Protein AF-A0A9J6DPJ6-F1 (afdb_monomer)

Nearest PDB structures (foldseek):
  6hem-assembly1_A  TM=8.050E-01  e=2.949E-05  Homo sapiens
  6h4k-assembly1_A  TM=8.173E-01  e=1.001E-04  Homo sapiens
  8dz8-assembly8_H  TM=4.727E-01  e=1.172E+00  synthetic construct
  3f4m-assembly1_A  TM=2.601E-01  e=3.414E+00  Homo sapiens
  4o9h-assembly1_A  TM=1.931E-01  e=2.272E+00  Homo sapiens

Sequence (153 aa):
MKTDCRVIEYDPFNQDTRRYCLQALNEHCARQFEEGSLRDALGALRLMTDTVLPNLSPLLSPLANALDTRAVEEVRSRWCAMLGLAMPAEKQEQLEDMLSKLLDPSVDTPPPSPLSIPRVTNLSAAYEQAMRRLTSSKNFETALLEEGVPSLS

Structure (mmCIF, N/CA/C/O backbone):
data_AF-A0A9J6DPJ6-F1
#
_entry.id   AF-A0A9J6DPJ6-F1
#
loop_
_atom_site.group_PDB
_atom_site.id
_atom_site.type_symbol
_atom_site.label_atom_id
_atom_site.label_alt_id
_atom_site.label_comp_id
_atom_site.label_asym_id
_atom_site.label_entity_id
_atom_site.label_seq_id
_atom_site.pdbx_PDB_ins_code
_atom_site.Cartn_x
_atom_site.Cartn_y
_atom_site.Cartn_z
_atom_site.occupancy
_atom_site.B_iso_or_equiv
_atom_site.auth_seq_id
_atom_site.auth_comp_id
_atom_site.auth_asym_id
_atom_site.auth_atom_id
_atom_site.pdbx_PDB_model_num
ATOM 1 N N . MET A 1 1 ? 38.693 -10.648 -27.007 1.00 34.31 1 MET A N 1
ATOM 2 C CA . MET A 1 1 ? 37.406 -11.102 -26.441 1.00 34.31 1 MET A CA 1
ATOM 3 C C . MET A 1 1 ? 37.051 -10.199 -25.271 1.00 34.31 1 MET A C 1
ATOM 5 O O . MET A 1 1 ? 37.624 -10.349 -24.203 1.00 34.31 1 MET A O 1
ATOM 9 N N . LYS A 1 2 ? 36.185 -9.210 -25.495 1.00 33.75 2 LYS A N 1
ATOM 10 C CA . LYS A 1 2 ? 35.465 -8.506 -24.430 1.00 33.75 2 LYS A CA 1
ATOM 11 C C . LYS A 1 2 ? 33.999 -8.787 -24.714 1.00 33.75 2 LYS A C 1
ATOM 13 O O . LYS A 1 2 ? 33.456 -8.240 -25.664 1.00 33.75 2 LYS A O 1
ATOM 18 N N . THR A 1 3 ? 33.426 -9.741 -23.998 1.00 37.19 3 THR A N 1
ATOM 19 C CA . THR A 1 3 ? 31.984 -9.965 -24.029 1.00 37.19 3 THR A CA 1
ATOM 20 C C . THR A 1 3 ? 31.383 -8.808 -23.241 1.00 37.19 3 THR A C 1
ATOM 22 O O . THR A 1 3 ? 31.661 -8.668 -22.053 1.00 37.19 3 THR A O 1
ATOM 25 N N . ASP A 1 4 ? 30.698 -7.911 -23.945 1.00 35.84 4 ASP A N 1
ATOM 26 C CA . ASP A 1 4 ? 30.034 -6.724 -23.405 1.00 35.84 4 ASP A CA 1
ATOM 27 C C . ASP A 1 4 ? 29.022 -7.167 -22.329 1.00 35.84 4 ASP A C 1
ATOM 29 O O . ASP A 1 4 ? 27.948 -7.683 -22.636 1.00 35.84 4 ASP A O 1
ATOM 33 N N . CYS A 1 5 ? 29.367 -6.992 -21.051 1.00 37.03 5 CYS A N 1
ATOM 34 C CA . CYS A 1 5 ? 28.467 -7.155 -19.903 1.00 37.03 5 CYS A CA 1
ATOM 35 C C . CYS A 1 5 ? 27.446 -6.001 -19.826 1.00 37.03 5 CYS A C 1
ATOM 37 O O . CYS A 1 5 ? 27.261 -5.417 -18.766 1.00 37.03 5 CYS A O 1
ATOM 39 N N . ARG A 1 6 ? 26.798 -5.635 -20.938 1.00 39.06 6 ARG A N 1
ATOM 40 C CA . ARG A 1 6 ? 25.723 -4.621 -20.956 1.00 39.06 6 ARG A CA 1
ATOM 41 C C . ARG A 1 6 ? 24.319 -5.217 -20.861 1.00 39.06 6 ARG A C 1
ATOM 43 O O . ARG A 1 6 ? 23.354 -4.485 -20.733 1.00 39.06 6 ARG A O 1
ATOM 50 N N . VAL A 1 7 ? 24.186 -6.544 -20.906 1.00 41.75 7 VAL A N 1
ATOM 51 C CA . VAL A 1 7 ? 22.876 -7.230 -20.962 1.00 41.75 7 VAL A CA 1
ATOM 52 C C . VAL A 1 7 ? 22.236 -7.419 -19.571 1.00 41.75 7 VAL A C 1
ATOM 54 O O . VAL A 1 7 ? 21.137 -7.945 -19.465 1.00 41.75 7 VAL A O 1
ATOM 57 N N . ILE A 1 8 ? 22.902 -6.999 -18.487 1.00 44.62 8 ILE A N 1
ATOM 58 C CA . ILE A 1 8 ? 22.367 -7.090 -17.109 1.00 44.62 8 ILE A CA 1
ATOM 59 C C . ILE A 1 8 ? 21.797 -5.734 -16.640 1.00 44.62 8 ILE A C 1
ATOM 61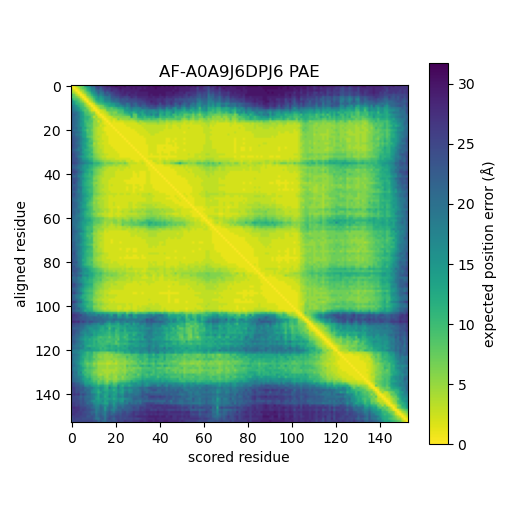 O O . ILE A 1 8 ? 21.227 -5.633 -15.557 1.00 44.62 8 ILE A O 1
ATOM 65 N N . GLU A 1 9 ? 21.933 -4.673 -17.436 1.00 48.53 9 GLU A N 1
ATOM 66 C CA . GLU A 1 9 ? 21.464 -3.344 -17.053 1.00 48.53 9 GLU A CA 1
ATOM 67 C C . GLU A 1 9 ? 20.017 -3.131 -17.493 1.00 48.53 9 GLU A C 1
ATOM 69 O O . GLU A 1 9 ? 19.738 -2.981 -18.676 1.00 48.53 9 GLU A O 1
ATOM 74 N N . TYR A 1 10 ? 19.133 -3.068 -16.495 1.00 48.84 10 TYR A N 1
ATOM 75 C CA . TYR A 1 10 ? 17.808 -2.455 -16.566 1.00 48.84 10 TYR A CA 1
ATOM 76 C C . TYR A 1 10 ? 16.812 -3.140 -17.517 1.00 48.84 10 TYR A C 1
ATOM 78 O O . TYR A 1 10 ? 16.799 -2.909 -18.721 1.00 48.84 10 TYR A O 1
ATOM 86 N N . ASP A 1 11 ? 15.918 -3.950 -16.947 1.00 56.41 11 ASP A N 1
ATOM 87 C CA . ASP A 1 11 ? 14.703 -4.390 -17.634 1.00 56.41 11 ASP A CA 1
ATOM 88 C C . ASP A 1 11 ? 13.523 -3.531 -17.137 1.00 56.41 11 ASP A C 1
ATOM 90 O O . ASP A 1 11 ? 13.043 -3.775 -16.018 1.00 56.41 11 ASP A O 1
ATOM 94 N N . PRO A 1 12 ? 13.068 -2.528 -17.920 1.00 56.84 12 PRO A N 1
ATOM 95 C CA . PRO A 1 12 ? 11.947 -1.655 -17.557 1.00 56.84 12 PRO A CA 1
ATOM 96 C C . PRO A 1 12 ? 10.704 -2.463 -17.171 1.00 56.84 12 PRO A C 1
ATOM 98 O O . PRO A 1 12 ? 10.013 -2.143 -16.204 1.00 56.84 12 PRO A O 1
ATOM 101 N N . PHE A 1 13 ? 10.505 -3.607 -17.834 1.00 63.97 13 PHE A N 1
ATOM 102 C CA . PHE A 1 13 ? 9.374 -4.498 -17.613 1.00 63.97 13 PHE A CA 1
ATOM 103 C C . PHE A 1 13 ? 9.277 -4.991 -16.164 1.00 63.97 13 PHE A C 1
ATOM 105 O O . PHE A 1 13 ? 8.188 -5.080 -15.590 1.00 63.97 13 PHE A O 1
ATOM 112 N N . ASN A 1 14 ? 10.416 -5.290 -15.533 1.00 65.81 14 ASN A N 1
ATOM 113 C CA . ASN A 1 14 ? 10.442 -5.772 -14.152 1.00 65.81 14 ASN A CA 1
ATOM 114 C C . ASN A 1 14 ? 10.166 -4.651 -13.141 1.00 65.81 14 ASN A C 1
ATOM 116 O O . ASN A 1 14 ? 9.622 -4.918 -12.065 1.00 65.81 14 ASN A O 1
ATOM 120 N N . GLN A 1 15 ? 10.534 -3.409 -13.463 1.00 65.75 15 GLN A N 1
ATOM 121 C CA . GLN A 1 15 ? 10.254 -2.252 -12.612 1.00 65.75 15 GLN A CA 1
ATOM 122 C C . GLN A 1 15 ? 8.767 -1.889 -12.668 1.00 65.75 15 GLN A C 1
ATOM 124 O O . GLN A 1 15 ? 8.136 -1.756 -11.616 1.00 65.75 15 GLN A O 1
ATOM 129 N N . ASP A 1 16 ? 8.185 -1.883 -13.866 1.00 74.00 16 ASP A N 1
ATOM 130 C CA . ASP A 1 16 ? 6.759 -1.623 -14.065 1.00 74.00 16 ASP A CA 1
ATOM 131 C C . ASP A 1 16 ? 5.885 -2.703 -13.426 1.00 74.00 16 ASP A C 1
ATOM 133 O O . ASP A 1 16 ? 4.924 -2.389 -12.722 1.00 74.00 16 ASP A O 1
ATOM 137 N N . THR A 1 17 ? 6.259 -3.980 -13.575 1.00 78.75 17 THR A N 1
ATOM 138 C CA . THR A 1 17 ? 5.544 -5.090 -12.925 1.00 78.75 17 THR A CA 1
ATOM 139 C C . THR A 1 17 ? 5.548 -4.940 -11.405 1.00 78.75 17 THR A C 1
ATOM 141 O O . THR A 1 17 ? 4.515 -5.136 -10.765 1.00 78.75 17 THR A O 1
ATOM 144 N N . ARG A 1 18 ? 6.683 -4.552 -10.804 1.00 83.81 18 ARG A N 1
ATOM 145 C CA . ARG A 1 18 ? 6.777 -4.346 -9.350 1.00 83.81 18 ARG A CA 1
ATOM 146 C C . ARG A 1 18 ? 5.850 -3.226 -8.887 1.00 83.81 18 ARG A C 1
ATOM 148 O O . ARG A 1 18 ? 5.072 -3.446 -7.957 1.00 83.81 18 ARG A O 1
ATOM 155 N N . ARG A 1 19 ? 5.926 -2.052 -9.526 1.00 88.50 19 ARG A N 1
ATOM 156 C CA . ARG A 1 19 ? 5.080 -0.896 -9.192 1.00 88.50 19 ARG A CA 1
ATOM 157 C C . ARG A 1 19 ? 3.601 -1.249 -9.338 1.00 88.50 19 ARG A C 1
ATOM 159 O O . ARG A 1 19 ? 2.832 -1.028 -8.404 1.00 88.50 19 ARG A O 1
ATOM 166 N N . TYR A 1 20 ? 3.226 -1.881 -10.451 1.00 86.06 20 TYR A N 1
ATOM 167 C CA . TYR A 1 20 ? 1.856 -2.317 -10.712 1.00 86.06 20 TYR A CA 1
ATOM 168 C C . TYR A 1 20 ? 1.340 -3.291 -9.647 1.00 86.06 20 TYR A C 1
ATOM 170 O O . TYR A 1 20 ? 0.266 -3.087 -9.082 1.00 86.06 20 TYR A O 1
ATOM 178 N N . CYS A 1 21 ? 2.106 -4.339 -9.328 1.00 88.62 21 CYS A N 1
ATOM 179 C CA . CYS A 1 21 ? 1.711 -5.313 -8.312 1.00 88.62 21 CYS A CA 1
ATOM 180 C C . CYS A 1 21 ? 1.552 -4.668 -6.930 1.00 88.62 21 CYS A C 1
ATOM 182 O O . CYS A 1 21 ? 0.599 -4.989 -6.219 1.00 88.62 21 CYS A O 1
ATOM 184 N N . LEU A 1 22 ? 2.452 -3.751 -6.562 1.00 90.56 22 LEU A N 1
ATOM 185 C CA . LEU A 1 22 ? 2.373 -3.030 -5.296 1.00 90.56 22 LEU A CA 1
ATOM 186 C C . LEU A 1 22 ? 1.114 -2.159 -5.230 1.00 90.56 22 LEU A C 1
ATOM 188 O O . LEU A 1 22 ? 0.381 -2.225 -4.245 1.00 90.56 22 LEU A O 1
ATOM 192 N N . GLN A 1 23 ? 0.827 -1.393 -6.283 1.00 90.00 23 GLN A N 1
ATOM 193 C CA . GLN A 1 23 ? -0.372 -0.556 -6.357 1.00 90.00 23 GLN A CA 1
ATOM 194 C C . GLN A 1 23 ? -1.656 -1.392 -6.326 1.00 90.00 23 GLN A C 1
ATOM 196 O O . GLN A 1 23 ? -2.584 -1.058 -5.593 1.00 90.00 23 GLN A O 1
ATOM 201 N N . ALA A 1 24 ? -1.702 -2.510 -7.056 1.00 89.94 24 ALA A N 1
ATOM 202 C CA . ALA A 1 24 ? -2.857 -3.404 -7.070 1.00 89.94 24 ALA A CA 1
ATOM 203 C C . ALA A 1 24 ? -3.116 -4.048 -5.696 1.00 89.94 24 ALA A C 1
ATOM 205 O O . ALA A 1 24 ? -4.268 -4.152 -5.264 1.00 89.94 24 ALA A O 1
ATOM 206 N N . LEU A 1 25 ? -2.058 -4.458 -4.985 1.00 93.12 25 LEU A N 1
ATOM 207 C CA . LEU A 1 25 ? -2.177 -4.969 -3.619 1.00 93.12 25 LEU A CA 1
ATOM 208 C C . LEU A 1 25 ? -2.622 -3.865 -2.651 1.00 93.12 25 LEU A C 1
ATOM 210 O O . LEU A 1 25 ? -3.519 -4.089 -1.842 1.00 93.12 25 LEU A O 1
ATOM 214 N N . ASN A 1 26 ? -2.048 -2.669 -2.771 1.00 95.00 26 ASN A N 1
ATOM 215 C CA .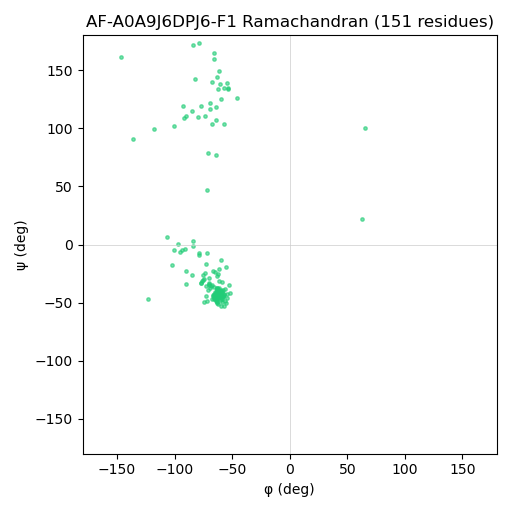 ASN A 1 26 ? -2.427 -1.514 -1.967 1.00 95.00 26 ASN A CA 1
ATOM 216 C C . ASN A 1 26 ? -3.908 -1.141 -2.151 1.00 95.00 26 ASN A C 1
ATOM 218 O O . ASN A 1 26 ? -4.617 -0.958 -1.167 1.00 95.00 26 ASN A O 1
ATOM 222 N N . GLU A 1 27 ? -4.395 -1.094 -3.394 1.00 95.12 27 GLU A N 1
ATOM 223 C CA . GLU A 1 27 ? -5.811 -0.878 -3.725 1.00 95.12 27 GLU A CA 1
ATOM 224 C C . GLU A 1 27 ? -6.705 -1.931 -3.064 1.00 95.12 27 GLU A C 1
ATOM 226 O O . GLU A 1 27 ? -7.758 -1.628 -2.502 1.00 95.12 27 GLU A O 1
ATOM 231 N N . HIS A 1 28 ? -6.274 -3.192 -3.105 1.00 94.81 28 HIS A N 1
ATOM 232 C CA . HIS A 1 28 ? -6.998 -4.278 -2.469 1.00 94.81 28 HIS A CA 1
ATOM 233 C C . HIS A 1 28 ? -7.085 -4.111 -0.948 1.00 94.81 28 HIS A C 1
ATOM 235 O O . HIS A 1 28 ? -8.175 -4.262 -0.392 1.00 94.81 28 HIS A O 1
ATOM 241 N N . CYS A 1 29 ? -5.976 -3.768 -0.289 1.00 96.38 29 CYS A N 1
ATOM 242 C CA . CYS A 1 29 ? -5.948 -3.488 1.144 1.00 96.38 29 CYS A CA 1
ATOM 243 C C . CYS A 1 29 ? -6.815 -2.274 1.499 1.00 96.38 29 CYS A C 1
ATOM 245 O O . CYS A 1 29 ? -7.603 -2.343 2.436 1.00 96.38 29 CYS A O 1
ATOM 247 N N . ALA A 1 30 ? -6.723 -1.189 0.732 1.00 96.19 30 ALA A N 1
ATOM 248 C CA . ALA A 1 30 ? -7.496 0.021 0.976 1.00 96.19 30 ALA A CA 1
ATOM 249 C C . ALA A 1 30 ? -9.007 -0.230 0.886 1.00 96.19 30 ALA A C 1
ATOM 251 O O . ALA A 1 30 ? -9.751 0.146 1.789 1.00 96.19 30 ALA A O 1
ATOM 252 N N . ARG A 1 31 ? -9.460 -0.957 -0.141 1.00 95.81 31 ARG A N 1
ATOM 253 C CA . ARG A 1 31 ? -10.870 -1.343 -0.273 1.00 95.81 31 ARG A CA 1
ATOM 254 C C . ARG A 1 31 ? -11.336 -2.247 0.869 1.00 95.81 31 ARG A C 1
ATOM 256 O O . ARG A 1 31 ? -12.413 -2.032 1.415 1.00 95.81 31 ARG A O 1
ATOM 263 N N . GLN A 1 32 ? -10.531 -3.238 1.266 1.00 95.38 32 GLN A N 1
ATOM 264 C CA . GLN A 1 32 ? -10.851 -4.063 2.440 1.00 95.38 32 GLN A CA 1
ATOM 265 C C . GLN A 1 32 ? -10.925 -3.234 3.727 1.00 95.38 32 GLN A C 1
ATOM 267 O O . GLN A 1 32 ? -11.769 -3.504 4.579 1.00 95.38 32 GLN A O 1
ATOM 272 N N . PHE A 1 33 ? -10.060 -2.231 3.870 1.00 96.69 33 PHE A N 1
ATOM 273 C CA . PHE A 1 33 ? -10.084 -1.332 5.010 1.00 96.69 33 PHE A CA 1
ATOM 274 C C . PHE A 1 33 ? -11.352 -0.480 5.029 1.00 96.69 33 PHE A C 1
ATOM 276 O O . PHE A 1 33 ? -11.983 -0.375 6.075 1.00 96.69 33 PHE A O 1
ATOM 283 N N . GLU A 1 34 ? -11.745 0.120 3.910 1.00 94.12 34 GLU A N 1
ATOM 284 C CA . GLU A 1 34 ? -12.899 1.024 3.833 1.00 94.12 34 GLU A CA 1
ATOM 285 C C . GLU A 1 34 ? -14.240 0.286 3.948 1.00 94.12 34 GLU A C 1
ATOM 287 O O . GLU A 1 34 ? -15.088 0.679 4.750 1.00 94.12 34 GLU A O 1
ATOM 292 N N . GLU A 1 35 ? -14.416 -0.795 3.187 1.00 92.25 35 GLU A N 1
ATOM 293 C CA . GLU A 1 35 ? -15.713 -1.458 2.982 1.00 92.25 35 GLU A CA 1
ATOM 294 C C . GLU A 1 35 ? -15.884 -2.745 3.805 1.00 92.25 35 GLU A C 1
ATOM 296 O O . GLU A 1 35 ? -16.996 -3.255 3.954 1.00 92.25 35 GLU A O 1
ATOM 301 N N . GLY A 1 36 ? -14.784 -3.311 4.306 1.00 90.50 36 GLY A N 1
ATOM 302 C CA . GLY A 1 36 ? -14.774 -4.607 4.978 1.00 90.50 36 GLY A CA 1
ATOM 303 C C . GLY A 1 36 ? -15.262 -4.572 6.426 1.00 90.50 36 GLY A C 1
ATOM 304 O O . GLY A 1 36 ? -15.482 -3.522 7.036 1.00 90.50 36 GLY A O 1
ATOM 305 N N . SER A 1 37 ? -15.391 -5.763 7.019 1.00 94.44 37 SER A N 1
ATOM 306 C CA . SER A 1 37 ? -15.609 -5.875 8.463 1.00 94.44 37 SER A CA 1
ATOM 307 C C . SER A 1 37 ? -14.384 -5.375 9.237 1.00 94.44 37 SER A C 1
ATOM 309 O O . SER A 1 37 ? -13.288 -5.280 8.686 1.00 94.44 37 SER A O 1
ATOM 311 N N . LEU A 1 38 ? -14.523 -5.121 10.544 1.00 92.69 38 LEU A N 1
ATOM 312 C CA . LEU A 1 38 ? -13.376 -4.770 11.394 1.00 92.69 38 LEU A CA 1
ATOM 313 C C . LEU A 1 38 ? -12.230 -5.786 11.252 1.00 92.69 38 LEU A C 1
ATOM 315 O O . LEU A 1 38 ? -11.076 -5.398 11.123 1.00 92.69 38 LEU A O 1
ATOM 319 N N . ARG A 1 39 ? -12.550 -7.085 11.193 1.00 94.94 39 ARG A N 1
ATOM 320 C CA . ARG A 1 39 ? -11.553 -8.145 10.998 1.00 94.94 39 ARG A CA 1
ATOM 321 C C . ARG A 1 39 ? -10.816 -8.003 9.666 1.00 94.94 39 ARG A C 1
ATOM 323 O O . ARG A 1 39 ? -9.604 -8.187 9.630 1.00 94.94 39 ARG A O 1
ATOM 330 N N . ASP A 1 40 ? -11.538 -7.695 8.593 1.00 95.31 40 ASP A N 1
ATOM 331 C CA . ASP A 1 40 ? -10.947 -7.553 7.260 1.00 95.31 40 ASP A CA 1
ATOM 332 C C . ASP A 1 40 ? -10.093 -6.281 7.186 1.00 95.31 40 ASP A C 1
ATOM 334 O O . ASP A 1 40 ? -8.976 -6.325 6.681 1.00 95.31 40 ASP A O 1
ATOM 338 N N . ALA A 1 41 ? -10.544 -5.184 7.802 1.00 95.12 41 ALA A N 1
ATOM 339 C CA . ALA A 1 41 ? -9.769 -3.953 7.910 1.00 95.12 41 ALA A CA 1
ATOM 340 C C . ALA A 1 41 ? -8.460 -4.149 8.692 1.00 95.12 41 ALA A C 1
ATOM 342 O O . ALA A 1 41 ? -7.402 -3.707 8.247 1.00 95.12 41 ALA A O 1
ATOM 343 N N . LEU A 1 42 ? -8.499 -4.863 9.822 1.00 95.19 42 LEU A N 1
ATOM 344 C CA . LEU A 1 42 ? -7.292 -5.208 10.579 1.00 95.19 42 LEU A CA 1
ATOM 345 C C . LEU A 1 42 ? -6.376 -6.160 9.793 1.00 95.19 42 LEU A C 1
ATOM 347 O O . LEU A 1 42 ? -5.153 -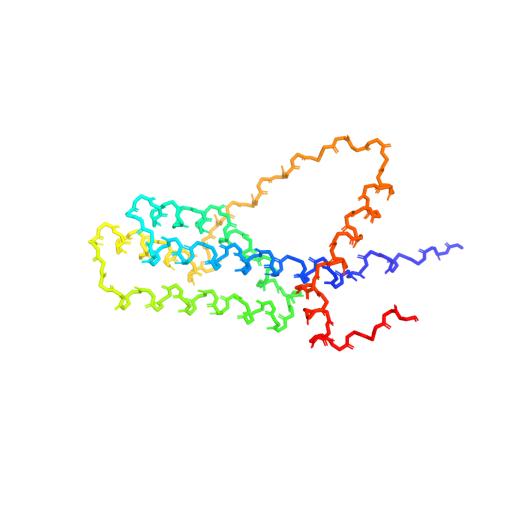6.031 9.848 1.00 95.19 42 LEU A O 1
ATOM 351 N N . GLY A 1 43 ? -6.948 -7.093 9.027 1.00 95.50 43 GLY A N 1
ATOM 352 C CA . GLY A 1 43 ? -6.199 -7.943 8.100 1.00 95.50 43 GLY A CA 1
ATOM 353 C C . GLY A 1 43 ? -5.491 -7.137 7.007 1.00 95.50 43 GLY A C 1
ATOM 354 O O . GLY A 1 43 ? -4.317 -7.378 6.731 1.00 95.50 43 GLY A O 1
ATOM 355 N N . ALA A 1 44 ? -6.167 -6.136 6.443 1.00 95.81 44 ALA A N 1
ATOM 356 C CA . ALA A 1 44 ? -5.605 -5.235 5.445 1.00 95.81 44 ALA A CA 1
ATOM 357 C C . ALA A 1 44 ? -4.453 -4.386 6.004 1.00 95.81 44 ALA A C 1
ATOM 359 O O . ALA A 1 44 ? -3.418 -4.266 5.352 1.00 95.81 44 ALA A O 1
ATOM 360 N N . LEU A 1 45 ? -4.584 -3.855 7.226 1.00 95.62 45 LEU A N 1
ATOM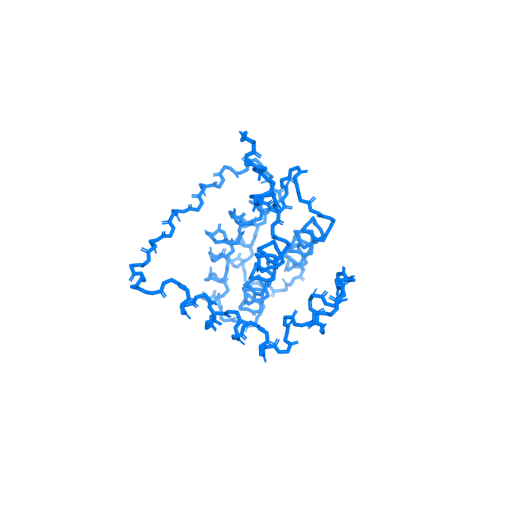 361 C CA . LEU A 1 45 ? -3.505 -3.118 7.898 1.00 95.62 45 LEU A CA 1
ATOM 362 C C . LEU A 1 45 ? -2.275 -3.997 8.175 1.00 95.62 45 LEU A C 1
ATOM 364 O O . LEU A 1 45 ? -1.138 -3.544 8.021 1.00 95.62 45 LEU A O 1
ATOM 368 N N . ARG A 1 46 ? -2.483 -5.272 8.527 1.00 93.94 46 ARG A N 1
ATOM 369 C CA . ARG A 1 46 ? -1.387 -6.245 8.665 1.00 93.94 46 ARG A CA 1
ATOM 370 C C . ARG A 1 46 ? -0.706 -6.516 7.329 1.00 93.94 46 ARG A C 1
ATOM 372 O O . ARG A 1 46 ? 0.511 -6.426 7.251 1.00 93.94 46 ARG A O 1
ATOM 379 N N . LEU A 1 47 ? -1.469 -6.759 6.261 1.00 93.12 47 LEU A N 1
ATOM 380 C CA . LEU A 1 47 ? -0.907 -6.937 4.914 1.00 93.12 47 LEU A CA 1
ATOM 381 C C . LEU A 1 47 ? -0.127 -5.706 4.441 1.00 93.12 47 LEU A C 1
ATOM 383 O O . LEU A 1 47 ? 0.943 -5.847 3.848 1.00 93.12 47 LEU A O 1
ATOM 387 N N . MET A 1 48 ? -0.628 -4.503 4.729 1.00 93.50 48 MET A N 1
ATOM 388 C CA . MET A 1 48 ? 0.106 -3.267 4.473 1.00 93.50 48 MET A CA 1
ATOM 389 C C . MET A 1 48 ? 1.455 -3.270 5.187 1.00 93.50 48 MET A C 1
ATOM 391 O O . MET A 1 48 ? 2.483 -3.094 4.540 1.00 93.50 48 MET A O 1
ATOM 395 N N . THR A 1 49 ? 1.450 -3.533 6.492 1.00 90.75 49 THR A N 1
ATOM 396 C CA . THR A 1 49 ? 2.649 -3.486 7.339 1.00 90.75 49 THR A CA 1
ATOM 397 C C . THR A 1 49 ? 3.672 -4.559 6.965 1.00 90.75 49 THR A C 1
ATOM 399 O O . THR A 1 49 ? 4.853 -4.260 6.817 1.00 90.75 49 THR A O 1
ATOM 402 N N . ASP A 1 50 ? 3.218 -5.796 6.768 1.00 89.06 50 ASP A N 1
ATOM 403 C CA . ASP A 1 50 ? 4.088 -6.961 6.594 1.00 89.06 50 ASP A CA 1
ATOM 404 C C . ASP A 1 50 ? 4.554 -7.137 5.144 1.00 89.06 50 ASP A C 1
ATOM 406 O O . ASP A 1 50 ? 5.587 -7.754 4.890 1.00 89.06 50 ASP A O 1
ATOM 410 N N . THR A 1 51 ? 3.775 -6.645 4.173 1.00 87.81 51 THR A N 1
ATOM 411 C CA . THR A 1 51 ? 4.025 -6.892 2.743 1.00 87.81 51 THR A CA 1
ATOM 412 C C . THR A 1 51 ? 4.189 -5.611 1.939 1.00 87.81 51 THR A C 1
ATOM 414 O O . THR A 1 51 ? 5.135 -5.522 1.160 1.00 87.81 51 THR A O 1
ATOM 417 N N . VAL A 1 52 ? 3.319 -4.610 2.086 1.00 89.50 52 VAL A N 1
ATOM 418 C CA . VAL A 1 52 ? 3.407 -3.401 1.246 1.00 89.50 52 VAL A CA 1
ATOM 419 C C . VAL A 1 52 ? 4.577 -2.517 1.675 1.00 89.50 52 VAL A C 1
ATOM 421 O O . VAL A 1 52 ? 5.399 -2.182 0.825 1.00 89.50 52 VAL A O 1
ATOM 424 N N . LEU A 1 53 ? 4.714 -2.207 2.971 1.00 88.94 53 LEU A N 1
ATOM 425 C CA . LEU A 1 53 ? 5.771 -1.316 3.472 1.00 88.94 53 LEU A CA 1
ATOM 426 C C . LEU A 1 53 ? 7.190 -1.777 3.096 1.00 88.94 53 LEU A C 1
ATOM 428 O O . LEU A 1 53 ? 7.921 -0.968 2.517 1.00 88.94 53 LEU A O 1
ATOM 432 N N . PRO A 1 54 ? 7.588 -3.053 3.294 1.00 85.56 54 PRO A N 1
ATOM 433 C CA . PRO A 1 54 ? 8.929 -3.505 2.915 1.00 85.56 54 PRO A CA 1
ATOM 434 C C . PRO A 1 54 ? 9.200 -3.393 1.407 1.00 85.56 54 PRO A C 1
ATOM 436 O O . PRO A 1 54 ? 10.347 -3.261 0.982 1.00 85.56 54 PRO A O 1
ATOM 439 N N . ASN A 1 55 ? 8.149 -3.425 0.581 1.00 86.25 55 ASN A N 1
ATOM 440 C CA . ASN A 1 55 ? 8.256 -3.325 -0.873 1.00 86.25 55 ASN A CA 1
ATOM 441 C C . ASN A 1 55 ? 8.164 -1.882 -1.404 1.00 86.25 55 ASN A C 1
ATOM 443 O O . ASN A 1 55 ? 8.374 -1.679 -2.600 1.00 86.25 55 ASN A O 1
ATOM 447 N N . LEU A 1 56 ? 7.929 -0.879 -0.546 1.00 87.19 56 LEU A N 1
ATOM 448 C CA . LEU A 1 56 ? 8.056 0.539 -0.914 1.00 87.19 56 LEU A CA 1
ATOM 449 C C . LEU A 1 56 ? 9.523 0.985 -0.974 1.00 87.19 56 LEU A C 1
ATOM 451 O O . LEU A 1 56 ? 9.872 1.811 -1.812 1.00 87.19 56 LEU A O 1
ATOM 455 N N . SER A 1 57 ? 10.394 0.417 -0.133 1.00 83.94 57 SER A N 1
ATOM 456 C CA . SER A 1 57 ? 11.814 0.803 -0.049 1.00 83.94 57 SER A CA 1
ATOM 457 C C . SER A 1 57 ? 12.560 0.734 -1.399 1.00 83.94 57 SER A C 1
ATOM 459 O O . SER A 1 57 ? 13.197 1.721 -1.776 1.00 83.94 57 SER A O 1
ATOM 461 N N . PRO A 1 58 ? 12.424 -0.332 -2.219 1.00 81.69 58 PRO A N 1
ATOM 462 C CA . PRO A 1 58 ? 13.028 -0.367 -3.555 1.00 81.69 58 PRO A CA 1
ATOM 463 C C . PRO A 1 58 ? 12.562 0.762 -4.491 1.00 81.69 58 PRO A C 1
ATOM 465 O O . PRO A 1 58 ? 13.351 1.226 -5.318 1.00 81.69 58 PRO A O 1
ATOM 468 N N . LEU A 1 59 ? 11.310 1.218 -4.349 1.00 84.81 59 LEU A N 1
ATOM 469 C CA . LEU A 1 59 ? 10.717 2.309 -5.138 1.00 84.81 59 LEU A CA 1
ATOM 470 C C . LEU A 1 59 ? 11.158 3.704 -4.665 1.00 84.81 59 LEU A C 1
ATOM 472 O O . LEU A 1 59 ? 10.887 4.690 -5.338 1.00 84.81 59 LEU A O 1
ATOM 476 N N . LEU A 1 60 ? 11.846 3.791 -3.526 1.00 83.62 60 LEU A N 1
ATOM 477 C CA . LEU A 1 60 ? 12.463 5.014 -3.002 1.00 83.62 60 LEU A CA 1
ATOM 478 C C . LEU A 1 60 ? 13.992 5.003 -3.146 1.00 83.62 60 LEU A C 1
ATOM 480 O O . LEU A 1 60 ? 14.678 5.885 -2.629 1.00 83.62 60 LEU A O 1
ATOM 484 N N . SER A 1 61 ? 14.547 3.990 -3.817 1.00 82.38 61 SER A N 1
ATOM 485 C CA . SER A 1 61 ? 15.989 3.893 -4.026 1.00 82.38 61 SER A CA 1
ATOM 486 C C . SER A 1 61 ? 16.507 5.034 -4.918 1.00 82.38 61 SER A C 1
ATOM 488 O O . SER A 1 61 ? 15.751 5.588 -5.714 1.00 82.38 61 SER A O 1
ATOM 490 N N . PRO A 1 62 ? 17.813 5.360 -4.885 1.00 77.94 62 PRO A N 1
ATOM 491 C CA . PRO A 1 62 ? 18.395 6.369 -5.779 1.00 77.94 62 PRO A CA 1
ATOM 492 C C . PRO A 1 62 ? 18.245 6.064 -7.281 1.00 77.94 62 PRO A C 1
ATOM 494 O O . PRO A 1 62 ? 18.511 6.929 -8.109 1.00 77.94 62 PRO A O 1
ATOM 497 N N . LEU A 1 63 ? 17.864 4.830 -7.628 1.00 80.38 63 LEU A N 1
ATOM 498 C CA . LEU A 1 63 ? 17.618 4.366 -8.995 1.00 80.38 63 LEU A CA 1
ATOM 499 C C . LEU A 1 63 ? 16.126 4.399 -9.375 1.00 80.38 63 LEU A C 1
ATOM 501 O O . LEU A 1 63 ? 15.769 3.991 -10.480 1.00 80.38 63 LEU A O 1
ATOM 505 N N . ALA A 1 64 ? 15.250 4.837 -8.46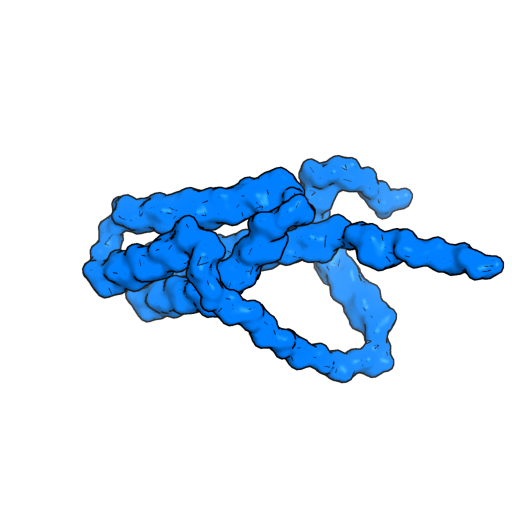8 1.00 80.94 64 ALA A N 1
ATOM 506 C CA . ALA A 1 64 ? 13.823 4.949 -8.721 1.00 80.94 64 ALA A CA 1
ATOM 507 C C . ALA A 1 64 ? 13.528 6.042 -9.758 1.00 80.94 64 ALA A C 1
ATOM 509 O O . ALA A 1 64 ? 14.126 7.121 -9.749 1.00 80.94 64 ALA A O 1
ATOM 510 N N . ASN A 1 65 ? 12.584 5.761 -10.655 1.00 84.62 65 ASN A N 1
ATOM 511 C CA . ASN A 1 65 ? 12.097 6.749 -11.613 1.00 84.62 65 ASN A CA 1
ATOM 512 C C . ASN A 1 65 ? 10.995 7.628 -10.984 1.00 84.62 65 ASN A C 1
ATOM 514 O O . ASN A 1 65 ? 10.513 7.380 -9.879 1.00 84.62 65 ASN A O 1
ATOM 518 N N . ALA A 1 66 ? 10.581 8.680 -11.695 1.00 87.12 66 ALA A N 1
ATOM 519 C CA . ALA A 1 66 ? 9.574 9.615 -11.188 1.00 87.12 66 ALA A CA 1
ATOM 520 C C . ALA A 1 66 ? 8.214 8.949 -10.904 1.00 87.12 66 ALA A C 1
ATOM 522 O O . ALA A 1 66 ? 7.499 9.376 -9.997 1.00 87.12 66 ALA A O 1
ATOM 523 N N . LEU A 1 67 ? 7.860 7.908 -11.661 1.00 87.25 67 LEU A N 1
ATOM 524 C CA . LEU A 1 67 ? 6.613 7.172 -11.476 1.00 87.25 67 LEU A CA 1
ATOM 525 C C . LEU A 1 67 ? 6.629 6.292 -10.225 1.00 87.25 67 LEU A C 1
ATOM 527 O O . LEU A 1 67 ? 5.606 6.181 -9.557 1.00 87.25 67 LEU A O 1
ATOM 531 N N . ASP A 1 68 ? 7.773 5.708 -9.878 1.00 88.12 68 ASP A N 1
ATOM 532 C CA . ASP A 1 68 ? 7.946 4.954 -8.637 1.00 88.12 68 ASP A CA 1
ATOM 533 C C . ASP A 1 68 ? 7.767 5.863 -7.423 1.00 88.12 68 ASP A C 1
ATOM 535 O O . ASP A 1 68 ? 6.942 5.578 -6.555 1.00 88.12 68 ASP A O 1
ATOM 539 N N . THR A 1 69 ? 8.453 7.009 -7.410 1.00 88.44 69 THR A N 1
ATOM 540 C CA . THR A 1 69 ? 8.296 8.012 -6.349 1.00 88.44 69 THR A CA 1
ATOM 541 C C . THR A 1 69 ? 6.847 8.483 -6.253 1.00 88.44 69 THR A C 1
ATOM 543 O O . THR A 1 69 ? 6.282 8.540 -5.162 1.00 88.44 69 THR A O 1
ATOM 546 N N . ARG A 1 70 ? 6.203 8.766 -7.393 1.00 90.00 70 ARG A N 1
ATOM 547 C CA . ARG A 1 70 ? 4.789 9.156 -7.435 1.00 90.00 70 ARG A CA 1
ATOM 548 C C . ARG A 1 70 ? 3.878 8.071 -6.859 1.00 90.00 70 ARG A C 1
ATOM 550 O O . ARG A 1 70 ? 2.992 8.394 -6.076 1.00 90.00 70 ARG A O 1
ATOM 557 N N . ALA A 1 71 ? 4.100 6.806 -7.207 1.00 89.81 71 ALA A N 1
ATOM 558 C CA . ALA A 1 71 ? 3.307 5.694 -6.697 1.00 89.81 71 ALA A CA 1
ATOM 559 C C . ALA A 1 71 ? 3.395 5.579 -5.169 1.00 89.81 71 ALA A C 1
ATOM 561 O O . ALA A 1 71 ? 2.382 5.341 -4.514 1.00 89.81 71 ALA A O 1
ATOM 562 N N . VAL A 1 72 ? 4.581 5.787 -4.587 1.00 91.44 72 VAL A N 1
ATOM 563 C CA . VAL A 1 72 ? 4.758 5.782 -3.127 1.00 91.44 72 VAL A CA 1
ATOM 564 C C . VAL A 1 72 ? 3.992 6.934 -2.471 1.00 91.44 72 VAL A C 1
ATOM 566 O O . VAL A 1 72 ? 3.318 6.731 -1.460 1.00 91.44 72 VAL A O 1
ATOM 569 N N . GLU A 1 73 ? 4.038 8.131 -3.055 1.00 92.75 73 GLU A N 1
ATOM 570 C CA . GLU A 1 73 ? 3.293 9.284 -2.537 1.00 92.75 73 GLU A CA 1
ATOM 571 C C . GLU A 1 73 ? 1.772 9.116 -2.670 1.00 92.75 73 GLU A C 1
ATOM 573 O O . GLU A 1 73 ? 1.029 9.508 -1.770 1.00 92.75 73 GLU A O 1
ATOM 578 N N . GLU A 1 74 ? 1.286 8.468 -3.731 1.00 93.44 74 GLU A N 1
ATOM 579 C CA . GLU A 1 74 ? -0.133 8.113 -3.879 1.00 93.44 74 GLU A CA 1
ATOM 580 C C . GLU A 1 74 ? -0.586 7.131 -2.787 1.00 93.44 74 GLU A C 1
ATOM 582 O O . GLU A 1 74 ? -1.657 7.310 -2.199 1.00 93.44 74 GLU A O 1
ATOM 587 N N . VAL A 1 75 ? 0.248 6.139 -2.448 1.00 94.25 75 VAL A N 1
ATOM 588 C CA . VAL A 1 75 ? 0.004 5.236 -1.310 1.00 94.25 75 VAL A CA 1
ATOM 589 C C . VAL A 1 75 ? -0.077 6.037 -0.008 1.00 94.25 75 VAL A C 1
ATOM 591 O O . VAL A 1 75 ? -1.075 5.935 0.706 1.00 94.25 75 VAL A O 1
ATOM 594 N N . ARG A 1 76 ? 0.927 6.873 0.285 1.00 95.00 76 ARG A N 1
ATOM 595 C CA . ARG A 1 76 ? 0.961 7.721 1.492 1.00 95.00 76 ARG A CA 1
ATOM 596 C C . ARG A 1 76 ? -0.273 8.606 1.603 1.00 95.00 76 ARG A C 1
ATOM 598 O O . ARG A 1 76 ? -0.941 8.608 2.634 1.00 95.00 76 ARG A O 1
ATOM 605 N N . SER A 1 77 ? -0.602 9.318 0.529 1.00 95.31 77 SER A N 1
ATOM 606 C CA . SER A 1 77 ? -1.749 10.220 0.471 1.00 95.31 77 SER A CA 1
ATOM 607 C C . SER A 1 77 ? -3.057 9.490 0.770 1.00 95.31 77 SER A C 1
ATOM 609 O O . SER A 1 77 ? -3.845 9.959 1.594 1.00 95.31 77 SER A O 1
ATOM 611 N N . ARG A 1 78 ? -3.264 8.311 0.169 1.00 95.69 78 ARG A N 1
ATOM 612 C CA . ARG A 1 78 ? -4.487 7.529 0.363 1.00 95.69 78 ARG A CA 1
ATOM 613 C C . ARG A 1 78 ? -4.675 7.077 1.805 1.00 95.69 78 ARG A C 1
ATOM 615 O O . ARG A 1 78 ? -5.753 7.268 2.358 1.00 95.69 78 ARG A O 1
ATOM 622 N N . TRP A 1 79 ? -3.648 6.496 2.420 1.00 96.69 79 TRP A N 1
ATOM 623 C CA . TRP A 1 79 ? -3.762 6.018 3.800 1.00 96.69 79 TRP A CA 1
ATOM 624 C C . TRP A 1 79 ? -3.896 7.173 4.794 1.00 96.69 79 TRP A C 1
ATOM 626 O O . TRP A 1 79 ? -4.676 7.069 5.737 1.00 96.69 79 TRP A O 1
ATOM 636 N N . CYS A 1 80 ? -3.223 8.304 4.562 1.00 96.50 80 CYS A N 1
ATOM 637 C CA . CYS A 1 80 ? -3.416 9.505 5.378 1.00 96.50 80 CYS A CA 1
ATOM 638 C C . CYS A 1 80 ? -4.856 10.034 5.291 1.00 96.50 80 CYS A C 1
ATOM 640 O O . CYS A 1 80 ? -5.419 10.450 6.302 1.00 96.50 80 CYS A O 1
ATOM 642 N N . ALA A 1 81 ? -5.480 9.987 4.108 1.00 96.00 81 ALA A N 1
ATOM 643 C CA . ALA A 1 81 ? -6.867 10.415 3.928 1.00 96.00 81 ALA A CA 1
ATOM 644 C C . ALA A 1 81 ? -7.866 9.562 4.732 1.00 96.00 81 ALA A C 1
ATOM 646 O O . ALA A 1 81 ? -8.914 10.069 5.139 1.00 96.00 81 ALA A O 1
ATOM 647 N N . MET A 1 82 ? -7.537 8.298 5.025 1.00 95.12 82 MET A N 1
ATOM 648 C CA . MET A 1 82 ? -8.407 7.407 5.797 1.00 95.12 82 MET A CA 1
ATOM 649 C C . MET A 1 82 ? -8.617 7.865 7.244 1.00 95.12 82 MET A C 1
ATOM 651 O O . MET A 1 82 ? -9.656 7.546 7.813 1.00 95.12 82 MET A O 1
ATOM 655 N N . LEU A 1 83 ? -7.712 8.666 7.824 1.00 93.88 83 LEU A N 1
ATOM 656 C CA . LEU A 1 83 ? -7.908 9.260 9.157 1.00 93.88 83 LEU A CA 1
ATOM 657 C C . LEU A 1 83 ? -9.130 10.192 9.224 1.00 93.88 83 LEU A C 1
ATOM 659 O O . LEU A 1 83 ? -9.654 10.446 10.304 1.00 93.88 83 LEU A O 1
ATOM 663 N N . GLY A 1 84 ? -9.602 10.697 8.079 1.00 93.12 84 GLY A N 1
ATOM 664 C CA . GLY A 1 84 ? -10.822 11.501 8.000 1.00 93.12 84 GLY A CA 1
ATOM 665 C C . GLY A 1 84 ? -12.120 10.687 8.039 1.00 93.12 84 GLY A C 1
ATOM 666 O O . GLY A 1 84 ? -13.201 11.273 8.095 1.00 93.12 84 GLY A O 1
ATOM 667 N N . LEU A 1 85 ? -12.047 9.354 7.983 1.00 92.12 85 LEU A N 1
ATOM 668 C CA . LEU A 1 85 ? -13.223 8.487 7.989 1.00 92.12 85 LEU A CA 1
ATOM 669 C C . LEU A 1 85 ? -13.732 8.264 9.416 1.00 92.12 85 LEU A C 1
ATOM 671 O O . LEU A 1 85 ? -12.963 8.047 10.350 1.00 92.12 85 LEU A O 1
ATOM 675 N N . ALA A 1 86 ? -15.054 8.219 9.575 1.00 92.75 86 ALA A N 1
ATOM 676 C CA . ALA A 1 86 ? -15.658 7.775 10.825 1.00 92.75 86 ALA A CA 1
ATOM 677 C C . ALA A 1 86 ? -15.414 6.268 11.010 1.00 92.75 86 ALA A C 1
ATOM 679 O O . ALA A 1 86 ? -15.896 5.454 10.221 1.00 92.75 86 ALA A O 1
ATOM 680 N N . MET A 1 87 ? -14.674 5.886 12.052 1.00 94.75 87 MET A N 1
ATOM 681 C CA . MET A 1 87 ? -14.331 4.489 12.318 1.00 94.75 87 MET A CA 1
ATOM 682 C C . MET A 1 87 ? -14.235 4.178 13.820 1.00 94.75 87 MET A C 1
ATOM 684 O O . MET A 1 87 ? -14.105 5.095 14.629 1.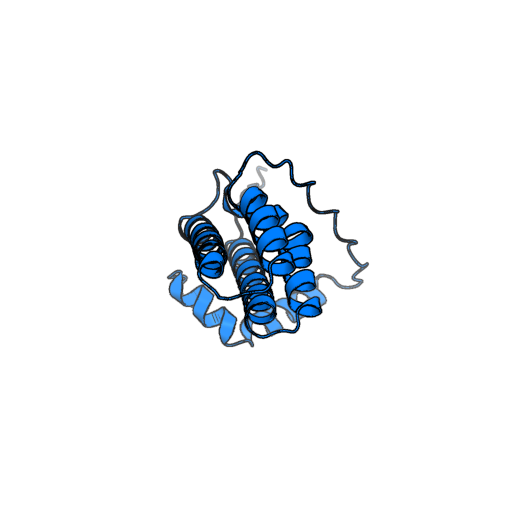00 94.75 87 MET A O 1
ATOM 688 N N . PRO A 1 88 ? -14.309 2.894 14.222 1.00 94.06 88 PRO A N 1
ATOM 689 C CA . PRO A 1 88 ? -14.091 2.492 15.610 1.00 94.06 88 PRO A CA 1
ATOM 690 C C . PRO A 1 88 ? -12.675 2.828 16.094 1.00 94.06 88 PRO A C 1
ATOM 692 O O . PRO A 1 88 ? -11.726 2.738 15.317 1.00 94.06 88 PRO A O 1
ATOM 695 N N . ALA A 1 89 ? -12.527 3.110 17.392 1.00 94.12 89 ALA A N 1
ATOM 696 C CA . ALA A 1 89 ? -11.244 3.482 17.999 1.00 94.12 89 ALA A CA 1
ATOM 697 C C . ALA A 1 89 ? -10.129 2.452 17.742 1.00 94.12 89 ALA A C 1
ATOM 699 O O . ALA A 1 89 ? -9.028 2.830 17.367 1.00 94.12 89 ALA A O 1
ATOM 700 N N . GLU A 1 90 ? -10.434 1.154 17.844 1.00 94.12 90 GLU A N 1
ATOM 701 C CA . GLU A 1 90 ? -9.474 0.075 17.556 1.00 94.12 90 GLU A CA 1
ATOM 702 C C . GLU A 1 90 ? -8.941 0.137 16.114 1.00 94.12 90 GLU A C 1
ATOM 704 O O . GLU A 1 90 ? -7.752 -0.048 15.869 1.00 94.12 90 GLU A O 1
ATOM 709 N N . LYS A 1 91 ? -9.812 0.435 15.142 1.00 94.06 91 LYS A N 1
ATOM 710 C CA . LYS A 1 91 ? -9.423 0.554 13.731 1.00 94.06 91 LYS A CA 1
ATOM 711 C C . LYS A 1 91 ? -8.560 1.795 13.499 1.00 94.06 91 LYS A C 1
ATOM 713 O O . LYS A 1 91 ? -7.619 1.733 12.712 1.00 94.06 91 LYS A O 1
ATOM 718 N N . GLN A 1 92 ? -8.874 2.890 14.189 1.00 96.44 92 GLN A N 1
ATOM 719 C CA . GLN A 1 92 ? -8.113 4.133 14.115 1.00 96.44 92 GLN A CA 1
ATOM 720 C C . GLN A 1 92 ? -6.713 3.979 14.722 1.00 96.44 92 GLN A C 1
ATOM 722 O O . GLN A 1 92 ? -5.740 4.337 14.071 1.00 96.44 92 GLN A O 1
ATOM 727 N N . GLU A 1 93 ? -6.597 3.388 15.912 1.00 96.06 93 GLU A N 1
ATOM 728 C CA . GLU A 1 93 ? -5.309 3.162 16.583 1.00 96.06 93 GLU A CA 1
ATOM 729 C C . GLU A 1 93 ? -4.357 2.331 15.708 1.00 96.06 93 GLU A C 1
ATOM 731 O O . GLU A 1 93 ? -3.189 2.671 15.533 1.00 96.06 93 GLU A O 1
ATOM 736 N N . GLN A 1 94 ? -4.872 1.267 15.086 1.00 96.25 94 GLN A N 1
ATOM 737 C CA . GLN A 1 94 ? -4.079 0.414 14.199 1.00 96.25 94 GLN A CA 1
ATOM 738 C C . GLN A 1 94 ? -3.713 1.117 12.880 1.00 96.25 94 GLN A C 1
ATOM 740 O O . GLN A 1 94 ? -2.639 0.872 12.327 1.00 96.25 94 GLN A O 1
ATOM 745 N N . LEU A 1 95 ? -4.581 1.997 12.367 1.00 96.81 95 LEU A N 1
ATOM 746 C CA . LEU A 1 95 ? -4.270 2.835 11.207 1.00 96.81 95 LEU A CA 1
ATOM 747 C C . LEU A 1 95 ? -3.148 3.830 11.535 1.00 96.81 95 LEU A C 1
ATOM 749 O O . LEU A 1 95 ? -2.230 3.983 10.734 1.00 96.81 95 LEU A O 1
ATOM 753 N N . GLU A 1 96 ? -3.200 4.477 12.699 1.00 95.44 96 GLU A N 1
ATOM 754 C CA . GLU A 1 96 ? -2.176 5.419 13.162 1.00 95.44 96 GLU A CA 1
ATOM 755 C C . GLU A 1 96 ? -0.813 4.732 13.352 1.00 95.44 96 GLU A C 1
ATOM 757 O O . GLU A 1 96 ? 0.203 5.255 12.886 1.00 95.44 96 GLU A O 1
ATOM 762 N N . ASP A 1 97 ? -0.782 3.529 13.939 1.00 93.81 97 ASP A N 1
ATOM 763 C CA . ASP A 1 97 ? 0.442 2.719 14.048 1.00 93.81 97 ASP A CA 1
ATOM 764 C C . ASP A 1 97 ? 1.029 2.385 12.666 1.00 93.81 97 ASP A C 1
ATOM 766 O O . ASP A 1 97 ? 2.216 2.611 12.417 1.00 93.81 97 ASP A O 1
ATOM 770 N N . MET A 1 98 ? 0.200 1.914 11.731 1.00 94.25 98 MET A N 1
ATOM 771 C CA . MET A 1 98 ? 0.642 1.615 10.365 1.00 94.25 98 MET A CA 1
ATOM 772 C C . MET A 1 98 ? 1.138 2.878 9.639 1.00 94.25 98 MET A C 1
ATOM 774 O O . MET A 1 98 ? 2.183 2.840 8.988 1.00 94.25 98 MET A O 1
ATOM 778 N N . LEU A 1 99 ? 0.451 4.015 9.796 1.00 95.06 99 LEU A N 1
ATOM 779 C CA . LEU A 1 99 ? 0.849 5.295 9.204 1.00 95.06 99 LEU A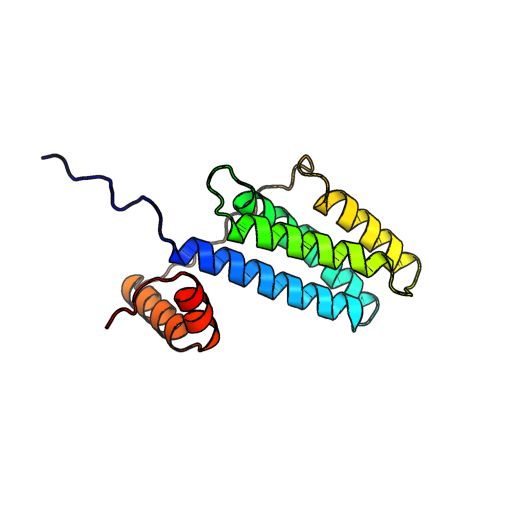 CA 1
ATOM 780 C C . LEU A 1 99 ? 2.187 5.799 9.740 1.00 95.06 99 LEU A C 1
ATOM 782 O O . LEU A 1 99 ? 2.995 6.299 8.958 1.00 95.06 99 LEU A O 1
ATOM 786 N N . SER A 1 100 ? 2.452 5.631 11.038 1.00 92.62 100 SER A N 1
ATOM 787 C CA . SER A 1 100 ? 3.751 5.989 11.617 1.00 92.62 100 SER A CA 1
ATOM 788 C C . SER A 1 100 ? 4.902 5.268 10.902 1.00 92.62 100 SER A C 1
ATOM 790 O O . SER A 1 100 ? 5.914 5.887 10.582 1.00 92.62 100 SER A O 1
ATOM 792 N N . LYS A 1 101 ? 4.696 3.997 10.529 1.00 90.62 101 LYS A N 1
ATOM 793 C CA . LYS A 1 101 ? 5.664 3.175 9.787 1.00 90.62 101 LYS A CA 1
ATOM 794 C C . LYS A 1 101 ? 5.723 3.511 8.297 1.00 90.62 101 LYS A C 1
ATOM 796 O O . LYS A 1 101 ? 6.777 3.398 7.686 1.00 90.62 101 LYS A O 1
ATOM 801 N N . LEU A 1 102 ? 4.603 3.913 7.698 1.00 90.69 102 LEU A N 1
ATOM 802 C CA . LEU A 1 102 ? 4.532 4.308 6.286 1.00 90.69 102 LEU A CA 1
ATOM 803 C C . LEU A 1 102 ? 5.250 5.640 6.007 1.00 90.69 102 LEU A C 1
ATOM 805 O O . LEU A 1 102 ? 5.815 5.850 4.925 1.00 90.69 102 LEU A O 1
ATOM 809 N N . LEU A 1 103 ? 5.182 6.560 6.968 1.00 89.19 103 LEU A N 1
ATOM 810 C CA . LEU A 1 103 ? 5.732 7.906 6.846 1.00 89.19 103 LEU A CA 1
ATOM 811 C C . LEU A 1 103 ? 7.187 7.998 7.312 1.00 89.19 103 LEU A C 1
ATOM 813 O O . LEU A 1 103 ? 7.892 8.899 6.861 1.00 89.19 103 LEU A O 1
ATOM 817 N N . ASP A 1 104 ? 7.647 7.077 8.161 1.00 81.44 104 ASP A N 1
ATOM 818 C CA . ASP A 1 104 ? 9.027 7.047 8.638 1.00 81.44 104 ASP A CA 1
ATOM 819 C C . ASP A 1 104 ? 9.931 6.158 7.750 1.00 81.44 104 ASP A C 1
ATOM 821 O O . ASP A 1 104 ? 9.836 4.930 7.797 1.00 81.44 104 ASP A O 1
ATOM 825 N N . PRO A 1 105 ? 10.853 6.741 6.957 1.00 58.28 105 PRO A N 1
ATOM 826 C CA . PRO A 1 105 ? 11.798 5.985 6.132 1.00 58.28 105 PRO A CA 1
ATOM 827 C C . PRO A 1 105 ? 12.895 5.275 6.945 1.00 58.28 105 PRO A C 1
ATOM 829 O O . PRO A 1 105 ? 13.680 4.529 6.362 1.00 58.28 105 PRO A O 1
ATOM 832 N N . SER A 1 106 ? 12.987 5.525 8.258 1.00 53.78 106 SER A N 1
ATOM 833 C CA . SER A 1 106 ? 13.971 4.913 9.159 1.00 53.78 106 SER A CA 1
ATOM 834 C C . SER A 1 106 ? 13.468 3.660 9.874 1.00 53.78 106 SER A C 1
ATOM 836 O O . SER A 1 106 ? 14.252 2.994 10.553 1.00 53.78 106 SER A O 1
ATOM 838 N N . VAL A 1 107 ? 12.191 3.298 9.697 1.00 56.56 107 VAL A N 1
ATOM 839 C CA . VAL A 1 107 ? 11.685 2.004 10.154 1.00 56.56 107 VAL A CA 1
ATOM 840 C C . VAL A 1 107 ? 12.405 0.915 9.370 1.00 56.56 107 VAL A C 1
ATOM 842 O O . VAL A 1 107 ? 12.172 0.704 8.178 1.00 56.56 107 VAL A O 1
ATOM 845 N N . ASP A 1 108 ? 13.306 0.244 10.083 1.00 54.53 108 ASP A N 1
ATOM 846 C CA . ASP A 1 108 ? 14.104 -0.895 9.647 1.00 54.53 108 ASP A CA 1
ATOM 847 C C . ASP A 1 108 ? 13.150 -2.066 9.354 1.00 54.53 108 ASP A C 1
ATOM 849 O O . ASP A 1 108 ? 12.916 -2.957 10.174 1.00 54.53 108 ASP A O 1
ATOM 853 N N . THR A 1 109 ? 12.472 -2.001 8.206 1.00 58.22 109 THR A N 1
ATOM 854 C CA . THR A 1 109 ? 11.627 -3.089 7.729 1.00 58.22 109 THR A CA 1
ATOM 855 C C . THR A 1 109 ? 12.559 -4.232 7.351 1.00 58.22 109 THR A C 1
ATOM 857 O O . THR A 1 109 ? 13.449 -4.039 6.516 1.00 58.22 109 THR A O 1
ATOM 860 N N . PRO A 1 110 ? 12.396 -5.425 7.953 1.00 59.31 110 PRO A N 1
ATOM 861 C CA . PRO A 1 110 ? 13.223 -6.562 7.603 1.00 59.31 110 PRO A CA 1
ATOM 862 C C . PRO A 1 110 ? 13.157 -6.772 6.090 1.00 59.31 110 PRO A C 1
ATOM 864 O O . PRO A 1 110 ? 12.055 -6.727 5.526 1.00 59.31 110 PRO A O 1
ATOM 867 N N . PRO A 1 111 ? 14.297 -6.999 5.414 1.00 62.75 111 PRO A N 1
ATOM 868 C CA . PRO A 1 111 ? 14.272 -7.280 3.993 1.00 62.75 111 PRO A CA 1
ATOM 869 C C . PRO A 1 111 ? 13.336 -8.469 3.747 1.00 62.75 111 PRO A C 1
ATOM 871 O O . PRO A 1 111 ? 13.335 -9.421 4.542 1.00 62.75 111 PRO A O 1
ATOM 874 N N . PRO A 1 112 ? 12.521 -8.427 2.679 1.00 64.31 112 PRO A N 1
ATOM 875 C CA . PRO A 1 112 ? 11.573 -9.490 2.402 1.00 64.31 112 P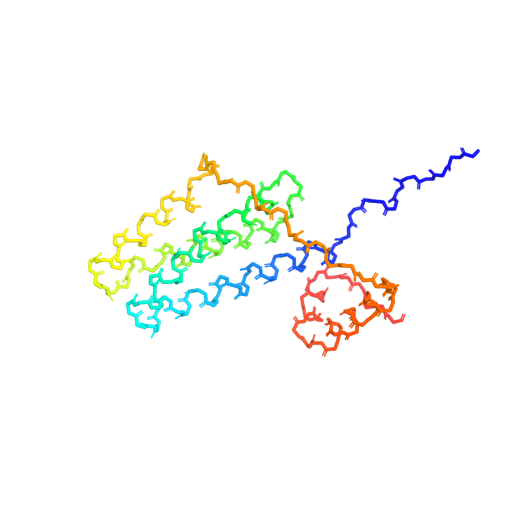RO A CA 1
ATOM 876 C C . PRO A 1 112 ? 12.306 -10.830 2.367 1.00 64.31 112 PRO A C 1
ATOM 878 O O . PRO A 1 112 ? 13.373 -10.962 1.759 1.00 64.31 112 PRO A O 1
ATOM 881 N N . SER A 1 113 ? 11.737 -11.827 3.047 1.00 66.88 113 SER A N 1
ATOM 882 C CA . SER A 1 113 ? 12.310 -13.171 3.054 1.00 66.88 113 SER A CA 1
ATOM 883 C C . SER A 1 113 ? 12.435 -13.675 1.613 1.00 66.88 113 SER A C 1
ATOM 885 O O . SER A 1 113 ? 11.486 -13.518 0.837 1.00 66.88 113 SER A O 1
ATOM 887 N N . PRO A 1 114 ? 13.575 -14.276 1.229 1.00 70.00 114 PRO A N 1
ATOM 888 C CA . PRO A 1 114 ? 13.758 -14.752 -0.130 1.00 70.00 114 PRO A CA 1
ATOM 889 C C . PRO A 1 114 ? 12.681 -15.787 -0.454 1.00 70.00 114 PRO A C 1
ATOM 891 O O . PRO A 1 114 ? 12.508 -16.778 0.261 1.00 70.00 114 PRO A O 1
ATOM 894 N N . LEU A 1 115 ? 11.944 -15.539 -1.536 1.00 74.12 115 LEU A N 1
ATOM 895 C CA . LEU A 1 115 ? 10.932 -16.468 -2.019 1.00 74.12 115 LEU A CA 1
ATOM 896 C C . LEU A 1 115 ? 11.597 -17.800 -2.375 1.00 74.12 115 LEU A C 1
ATOM 898 O O . LEU A 1 115 ? 12.664 -17.837 -2.993 1.00 74.12 115 LEU A O 1
ATOM 902 N N . SER A 1 116 ? 10.952 -18.907 -2.007 1.00 77.94 116 SER A N 1
ATOM 903 C CA . SER A 1 116 ? 11.396 -20.227 -2.449 1.00 77.94 116 SER A CA 1
ATOM 904 C C . SER A 1 116 ? 11.258 -20.300 -3.967 1.00 77.94 116 SER A C 1
ATOM 906 O O . SER A 1 116 ? 10.155 -20.162 -4.493 1.00 77.94 116 SER A O 1
ATOM 908 N N . ILE A 1 117 ? 12.372 -20.486 -4.677 1.00 74.19 117 ILE A N 1
ATOM 909 C CA . ILE A 1 117 ? 12.361 -20.628 -6.133 1.00 74.19 117 ILE A CA 1
ATOM 910 C C . ILE A 1 117 ? 11.957 -22.074 -6.445 1.00 74.19 117 ILE A C 1
ATOM 912 O O . ILE A 1 117 ? 12.741 -22.993 -6.176 1.00 74.19 117 ILE A O 1
ATOM 916 N N . PRO A 1 118 ? 10.751 -22.320 -6.993 1.00 75.38 118 PRO A N 1
ATOM 917 C CA . PRO A 1 118 ? 10.343 -23.670 -7.342 1.00 75.38 118 PRO A CA 1
ATOM 918 C C . PRO A 1 118 ? 11.267 -24.223 -8.430 1.00 75.38 118 PRO A C 1
ATOM 920 O O . PRO A 1 118 ? 11.693 -23.506 -9.337 1.00 75.38 118 PRO A O 1
ATOM 923 N N . ARG A 1 119 ? 11.569 -25.524 -8.368 1.00 79.88 119 ARG A N 1
ATOM 924 C CA . ARG A 1 119 ? 12.307 -26.192 -9.445 1.00 79.88 119 ARG A CA 1
ATOM 925 C C . ARG A 1 119 ? 11.434 -26.247 -10.694 1.00 79.88 119 ARG A C 1
ATOM 927 O O . ARG A 1 119 ? 10.534 -27.077 -10.792 1.00 79.88 119 ARG A O 1
ATOM 934 N N . VAL A 1 120 ? 11.732 -25.382 -11.654 1.00 79.25 120 VAL A N 1
ATOM 935 C CA . VAL A 1 120 ? 11.117 -25.398 -12.981 1.00 79.25 120 VAL A CA 1
ATOM 936 C C . VAL A 1 120 ? 11.994 -26.241 -13.904 1.00 79.25 120 VAL A C 1
ATOM 938 O O . VAL A 1 120 ? 13.163 -25.933 -14.112 1.00 79.25 120 VAL A O 1
ATOM 941 N N . THR A 1 121 ? 11.443 -27.325 -14.449 1.00 83.69 121 THR A N 1
ATOM 942 C CA . THR A 1 121 ? 12.178 -28.257 -15.323 1.00 83.69 121 THR A CA 1
ATOM 943 C C . THR A 1 121 ? 12.444 -27.688 -16.717 1.00 83.69 121 THR A C 1
ATOM 945 O O . THR A 1 121 ? 13.407 -28.090 -17.364 1.00 83.69 121 THR A O 1
ATOM 948 N N . ASN A 1 122 ? 11.624 -26.737 -17.172 1.00 87.00 122 ASN A N 1
ATOM 949 C CA . ASN A 1 122 ? 11.805 -26.021 -18.432 1.00 87.00 122 ASN A CA 1
ATOM 950 C C . ASN A 1 122 ? 11.544 -24.520 -18.236 1.00 87.00 122 ASN A C 1
ATOM 952 O O . ASN A 1 122 ? 10.412 -24.046 -18.346 1.00 87.00 122 ASN A O 1
ATOM 956 N N . LEU A 1 123 ? 12.611 -23.782 -17.919 1.00 86.75 123 LEU A N 1
ATOM 957 C CA . LEU A 1 123 ? 12.558 -22.344 -17.647 1.00 86.75 123 LEU A CA 1
ATOM 958 C C . LEU A 1 123 ? 12.073 -21.539 -18.862 1.00 86.75 123 LEU A C 1
ATOM 960 O O . LEU A 1 123 ? 11.279 -20.618 -18.702 1.00 86.75 123 LEU A O 1
ATOM 964 N N . SER A 1 124 ? 12.515 -21.905 -20.068 1.00 87.25 124 SER A N 1
ATOM 965 C CA . SER A 1 124 ? 12.160 -21.200 -21.307 1.00 87.25 124 SER A CA 1
ATOM 966 C C . SER A 1 124 ? 10.659 -21.289 -21.586 1.00 87.25 124 SER A C 1
ATOM 968 O O . SER A 1 124 ? 10.014 -20.258 -21.765 1.00 87.25 124 SER A O 1
ATOM 970 N N . ALA A 1 125 ? 10.076 -22.489 -21.515 1.00 86.25 125 ALA A N 1
ATOM 971 C CA . ALA A 1 125 ? 8.638 -22.662 -21.712 1.00 86.25 125 ALA A CA 1
ATOM 972 C C . ALA A 1 125 ? 7.811 -21.940 -20.633 1.00 86.25 125 ALA A C 1
ATOM 974 O O . ALA A 1 125 ? 6.768 -21.359 -20.934 1.00 86.25 125 ALA A O 1
ATOM 975 N N . ALA A 1 126 ? 8.279 -21.950 -19.379 1.00 84.06 126 ALA A N 1
ATOM 976 C CA . ALA A 1 126 ? 7.618 -21.237 -18.288 1.00 84.06 126 ALA A CA 1
ATOM 977 C C . ALA A 1 126 ? 7.653 -19.714 -18.490 1.00 84.06 126 ALA A C 1
ATOM 979 O O . ALA A 1 126 ? 6.634 -19.048 -18.298 1.00 84.06 126 ALA A O 1
ATOM 980 N N . TYR A 1 127 ? 8.794 -19.175 -18.923 1.00 84.44 127 TYR A N 1
ATOM 981 C CA . TYR A 1 127 ? 8.947 -17.758 -19.240 1.00 84.44 127 TYR A CA 1
ATOM 982 C C . TYR A 1 127 ? 8.043 -17.341 -20.406 1.00 84.44 127 TYR A C 1
ATOM 984 O O . TYR A 1 127 ? 7.276 -16.390 -20.274 1.00 84.44 127 TYR A O 1
ATOM 992 N N . GLU A 1 128 ? 8.040 -18.092 -21.511 1.00 85.44 128 GLU A N 1
ATOM 993 C CA . GLU A 1 128 ? 7.147 -17.822 -22.646 1.00 85.44 128 GLU A CA 1
ATOM 994 C C . GLU A 1 128 ? 5.674 -17.821 -22.232 1.00 85.44 128 GLU A C 1
ATOM 996 O O . GLU A 1 128 ? 4.900 -16.957 -22.650 1.00 85.44 128 GLU A O 1
ATOM 1001 N N . GLN A 1 129 ? 5.271 -18.780 -21.396 1.00 84.31 129 GLN A N 1
ATOM 1002 C CA . GLN A 1 129 ? 3.903 -18.848 -20.904 1.00 84.31 129 GLN A CA 1
ATOM 1003 C C . GLN A 1 129 ? 3.554 -17.644 -20.018 1.00 84.31 129 GLN A C 1
ATOM 1005 O O . GLN A 1 129 ? 2.446 -17.117 -20.132 1.00 84.31 129 GLN A O 1
ATOM 1010 N N . ALA A 1 130 ? 4.471 -17.204 -19.152 1.00 81.88 130 ALA A N 1
ATOM 1011 C CA . ALA A 1 130 ? 4.279 -16.022 -18.317 1.00 81.88 130 ALA A CA 1
ATOM 1012 C C . ALA A 1 130 ? 4.134 -14.755 -19.173 1.00 81.88 130 ALA A C 1
ATOM 1014 O O . ALA A 1 130 ? 3.160 -14.021 -19.007 1.00 81.88 130 ALA A O 1
ATOM 1015 N N . MET A 1 131 ? 5.019 -14.561 -20.154 1.00 81.44 131 MET A N 1
ATOM 1016 C CA . MET A 1 131 ? 4.967 -13.409 -21.057 1.00 81.44 131 MET A CA 1
ATOM 1017 C C . MET A 1 131 ? 3.681 -13.382 -21.884 1.00 81.44 131 MET A C 1
ATOM 1019 O O . MET A 1 131 ? 3.042 -12.338 -21.963 1.00 81.44 131 MET A O 1
ATOM 1023 N N . ARG A 1 132 ? 3.228 -14.529 -22.417 1.00 82.62 132 ARG A N 1
ATOM 1024 C CA . ARG A 1 132 ? 1.939 -14.618 -23.133 1.00 82.62 132 ARG A CA 1
ATOM 1025 C C . ARG A 1 132 ? 0.751 -14.216 -22.261 1.00 82.62 132 ARG A C 1
ATOM 1027 O O . ARG A 1 132 ? -0.179 -13.586 -22.751 1.00 82.62 132 ARG A O 1
ATOM 1034 N N . ARG A 1 133 ? 0.754 -14.590 -20.978 1.00 79.44 133 ARG A N 1
ATOM 1035 C CA . ARG A 1 133 ? -0.318 -14.205 -20.045 1.00 79.44 133 ARG A CA 1
ATOM 1036 C C . ARG A 1 133 ? -0.314 -12.701 -19.801 1.00 79.44 133 ARG A C 1
ATOM 1038 O O . ARG A 1 133 ? -1.379 -12.092 -19.854 1.00 79.44 133 ARG A O 1
ATOM 1045 N N . LEU A 1 134 ? 0.866 -12.124 -19.586 1.00 70.44 134 LEU A N 1
ATOM 1046 C CA . LEU A 1 134 ? 1.032 -10.694 -19.331 1.00 70.44 134 LEU A CA 1
ATOM 1047 C C . LEU A 1 134 ? 0.575 -9.860 -20.534 1.00 70.44 134 LEU A C 1
ATOM 1049 O O . LEU A 1 134 ? -0.255 -8.970 -20.361 1.00 70.44 134 LEU A O 1
ATOM 1053 N N . THR A 1 135 ? 0.996 -10.219 -21.750 1.00 70.31 135 THR A N 1
ATOM 1054 C CA . THR A 1 135 ? 0.594 -9.514 -22.979 1.00 70.31 135 THR A CA 1
ATOM 1055 C C . THR A 1 135 ? -0.872 -9.728 -23.355 1.00 70.31 135 THR A C 1
ATOM 1057 O O . THR A 1 135 ? -1.490 -8.839 -23.922 1.00 70.31 135 THR A O 1
ATOM 1060 N N . SER A 1 136 ? -1.477 -10.869 -23.005 1.00 70.25 136 SER A N 1
ATOM 1061 C CA . SER A 1 136 ? -2.915 -11.096 -23.236 1.00 70.25 136 SER A CA 1
ATOM 1062 C C . SER A 1 136 ? -3.829 -10.296 -22.298 1.00 70.25 136 SER A C 1
ATOM 1064 O O . SER A 1 136 ? -5.030 -10.171 -22.553 1.00 70.25 136 SER A O 1
ATOM 1066 N N . SER A 1 137 ? -3.288 -9.776 -21.192 1.00 65.12 137 SER A N 1
ATOM 1067 C CA . SER A 1 137 ? -4.054 -8.983 -20.238 1.00 65.12 137 SER A CA 1
ATOM 1068 C C . SER A 1 137 ? -4.094 -7.522 -20.694 1.00 65.12 137 SER A C 1
ATOM 1070 O O . SER A 1 137 ? -3.082 -6.827 -20.704 1.00 65.12 137 SER A O 1
ATOM 1072 N N . LYS A 1 138 ? -5.290 -7.026 -21.039 1.00 57.50 138 LYS A N 1
ATOM 1073 C CA . LYS A 1 138 ? -5.503 -5.630 -21.476 1.00 57.50 138 LYS A CA 1
ATOM 1074 C C . LYS A 1 138 ? -5.010 -4.577 -20.475 1.00 57.50 138 LYS A C 1
ATOM 1076 O O . LYS A 1 138 ? -4.809 -3.434 -20.852 1.00 57.50 138 LYS A O 1
ATOM 1081 N N . ASN A 1 139 ? -4.822 -4.960 -19.212 1.00 56.19 139 ASN A N 1
ATOM 1082 C CA . ASN A 1 139 ? -4.399 -4.060 -18.143 1.00 56.19 139 ASN A CA 1
ATOM 1083 C C . ASN A 1 139 ? -2.907 -3.697 -18.221 1.00 56.19 139 ASN A C 1
ATOM 1085 O O . ASN A 1 139 ? -2.525 -2.636 -17.736 1.00 56.19 139 ASN A O 1
ATOM 1089 N N . PHE A 1 140 ? -2.075 -4.559 -18.815 1.00 53.28 140 PHE A N 1
ATOM 1090 C CA . PHE A 1 140 ? -0.623 -4.362 -18.870 1.00 53.28 140 PHE A CA 1
ATOM 1091 C C . PHE A 1 140 ? -0.189 -3.572 -20.111 1.00 53.28 140 PHE A C 1
ATOM 1093 O O . PHE A 1 140 ? 0.727 -2.759 -20.046 1.00 53.28 140 PHE A O 1
ATOM 1100 N N . GLU A 1 141 ? -0.896 -3.761 -21.227 1.00 49.25 141 GLU A N 1
ATOM 1101 C CA . GLU A 1 141 ? -0.687 -3.019 -22.476 1.00 49.25 141 GLU A CA 1
ATOM 1102 C C . GLU A 1 141 ? -0.870 -1.505 -22.274 1.00 49.25 141 GLU A C 1
ATOM 1104 O O . GLU A 1 141 ? -0.051 -0.720 -22.740 1.00 49.25 141 GLU A O 1
ATOM 1109 N N . THR A 1 142 ? -1.875 -1.084 -21.497 1.00 50.44 142 THR A N 1
ATOM 1110 C CA . THR A 1 142 ? -2.065 0.329 -21.125 1.00 50.44 142 THR A CA 1
ATOM 1111 C C . THR A 1 142 ? -0.917 0.893 -20.289 1.00 50.44 142 THR A C 1
ATOM 1113 O O . THR A 1 142 ? -0.528 2.033 -20.515 1.00 50.44 142 THR A O 1
ATOM 1116 N N . ALA A 1 143 ? -0.340 0.106 -19.374 1.00 48.47 143 ALA A N 1
ATOM 1117 C CA . ALA A 1 143 ? 0.775 0.551 -18.533 1.00 48.47 143 ALA A CA 1
ATOM 1118 C C . ALA A 1 143 ? 2.082 0.735 -19.332 1.00 48.47 143 ALA A C 1
ATOM 1120 O O . ALA A 1 143 ? 2.846 1.649 -19.051 1.00 48.47 143 ALA A O 1
ATOM 1121 N N . LEU A 1 144 ? 2.312 -0.094 -20.359 1.00 50.69 144 LEU A N 1
ATOM 1122 C CA . LEU A 1 144 ? 3.460 0.026 -21.272 1.00 50.69 144 LEU A CA 1
ATOM 1123 C C . LEU A 1 144 ? 3.295 1.162 -22.298 1.00 50.69 144 LEU A C 1
ATOM 1125 O O . LEU A 1 144 ? 4.281 1.764 -22.721 1.00 50.69 144 LEU A O 1
ATOM 1129 N N . LEU A 1 145 ? 2.059 1.457 -22.713 1.00 49.09 145 LEU A N 1
ATOM 1130 C CA . LEU A 1 145 ? 1.760 2.521 -23.678 1.00 49.09 145 LEU A CA 1
ATOM 1131 C C . LEU A 1 145 ? 1.859 3.929 -23.068 1.00 49.09 145 LEU A C 1
ATOM 1133 O O . LEU A 1 145 ? 2.227 4.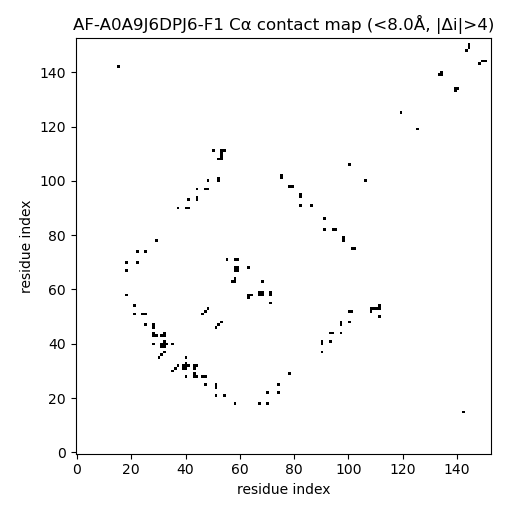861 -23.783 1.00 49.09 145 LEU A O 1
ATOM 1137 N N . GLU A 1 146 ? 1.578 4.097 -21.770 1.00 49.06 146 GLU A N 1
ATOM 1138 C CA . GLU A 1 146 ? 1.796 5.376 -21.070 1.00 49.06 146 GLU A CA 1
ATOM 1139 C C . GLU A 1 146 ? 3.289 5.751 -20.958 1.00 49.06 146 GLU A C 1
ATOM 1141 O O . GLU A 1 146 ? 3.616 6.934 -20.891 1.00 49.06 146 GLU A O 1
ATOM 1146 N N . GLU A 1 147 ? 4.193 4.770 -21.046 1.00 49.50 147 GLU A N 1
ATOM 1147 C CA . GLU A 1 147 ? 5.655 4.943 -20.980 1.00 49.50 147 GLU A CA 1
ATOM 1148 C C . GLU A 1 147 ? 6.309 5.316 -22.328 1.00 49.50 147 GLU A C 1
ATOM 1150 O O . GLU A 1 147 ? 7.531 5.436 -22.422 1.00 49.50 147 GLU A O 1
ATOM 1155 N N . GLY A 1 148 ? 5.539 5.507 -23.407 1.00 45.41 148 GLY A N 1
ATOM 1156 C CA . GLY A 1 148 ? 6.106 5.886 -24.710 1.00 45.41 148 GLY A CA 1
ATOM 1157 C C . GLY A 1 148 ? 7.062 4.839 -25.303 1.00 45.41 148 GLY A C 1
ATOM 1158 O O . GLY A 1 148 ? 7.888 5.168 -26.157 1.00 45.41 148 GLY A O 1
ATOM 1159 N N . VAL A 1 149 ? 6.957 3.578 -24.872 1.00 45.88 149 VAL A N 1
ATOM 1160 C CA . VAL A 1 149 ? 7.710 2.469 -25.460 1.00 45.88 149 VAL A CA 1
ATOM 1161 C C . VAL A 1 149 ? 7.026 2.089 -26.777 1.00 45.88 149 VAL A C 1
ATOM 1163 O O . VAL A 1 149 ? 5.841 1.745 -26.770 1.00 45.88 149 VAL A O 1
ATOM 1166 N N . PRO A 1 150 ? 7.718 2.176 -27.929 1.00 38.31 150 PRO A N 1
ATOM 1167 C CA . PRO A 1 150 ? 7.104 1.876 -29.209 1.00 38.31 150 PRO A CA 1
ATOM 1168 C C . PRO A 1 150 ? 6.663 0.414 -29.231 1.00 38.31 150 PRO A C 1
ATOM 1170 O O . PRO A 1 150 ? 7.407 -0.487 -28.841 1.00 38.31 150 PRO A O 1
ATOM 1173 N N . SER A 1 151 ? 5.430 0.208 -29.690 1.00 43.28 151 SER A N 1
ATOM 1174 C CA . SER A 1 151 ? 4.829 -1.104 -29.894 1.00 43.28 151 SER A CA 1
ATOM 1175 C C . SER A 1 151 ? 5.805 -2.031 -30.615 1.00 43.28 151 SER A C 1
ATOM 1177 O O . SER A 1 151 ? 6.293 -1.685 -31.692 1.00 43.28 151 SER A O 1
ATOM 1179 N N . LEU A 1 152 ? 6.062 -3.208 -30.043 1.00 43.53 152 LEU A N 1
ATOM 1180 C CA . LEU A 1 152 ? 6.789 -4.282 -30.717 1.00 43.53 152 LEU A CA 1
ATOM 1181 C C . LEU A 1 152 ? 5.888 -4.876 -31.812 1.00 43.53 152 LEU A C 1
ATOM 1183 O O . LEU A 1 152 ? 5.234 -5.897 -31.606 1.00 43.53 152 LEU A O 1
ATOM 1187 N N . SER A 1 153 ? 5.808 -4.173 -32.942 1.00 40.19 153 SER A N 1
ATOM 1188 C CA . SER A 1 153 ? 5.265 -4.656 -34.216 1.00 40.19 153 SER A CA 1
ATOM 1189 C C . SER A 1 153 ? 6.360 -5.281 -35.066 1.00 40.19 153 SER A C 1
ATOM 1191 O O . SER A 1 153 ? 7.394 -4.591 -35.233 1.00 40.19 153 SER A O 1
#

Secondary structure (DSSP, 8-state):
----TTTTS--HHHHHHHHHHHHHHHHHHHHHHHHS-HHHHHHHHHHIIIIIHHHHGGGGSTT--HHHHHHHHHHHHHHHHGGGS---HHHHHHHHHHHHHHH-TTS-PPPPPPPP----S-HHHHHHHHHHHHHH-HHHHHHHHTTTPPP--

Radius of gyration: 18.68 Å; Cα contacts (8 Å, |Δi|>4): 81; chains: 1; bounding box: 53×40×52 Å

Foldseek 3Di:
DDPPPPPPPDDVLVVLVLLVVLLVLLVVLLCLLPPNDPVSVLVSLCCCQQPNLLSLLVCVDPPHDPVSVVSLVVSLVSLVVCCVDDDDPVSNVSSVVSNVSSPDPPPCRPRPDDDDDDDDPDPPVVVVVVVVVQVVDPVNVVSVVVVVDDDPD

Solvent-accessible surface area (backbone atoms only — not comparable to full-atom values): 9311 Å² total; per-residue (Å²): 140,79,83,77,85,64,86,81,66,79,62,67,68,63,56,53,50,50,53,51,53,51,51,54,49,48,53,51,28,51,50,29,43,75,75,42,55,73,70,42,21,54,49,22,51,47,47,39,57,75,52,47,52,53,60,45,54,69,34,67,37,98,84,40,53,76,65,39,45,47,52,54,51,51,51,52,53,54,61,60,55,52,73,77,53,94,71,58,68,73,61,49,54,54,48,52,56,47,46,56,54,72,72,37,90,78,60,83,58,69,76,77,76,81,74,84,78,76,91,66,92,51,59,67,64,52,48,54,54,51,52,54,53,49,70,70,34,75,74,49,56,56,60,46,54,77,68,72,54,79,78,95,121

pLDDT: mean 78.61, std 18.54, range [33.75, 96.81]

Mean predicted aligned error: 10.24 Å

Organism: Rhipicephalus microplus (NCBI:txid6941)